Protein AF-A0A2S3I1R1-F1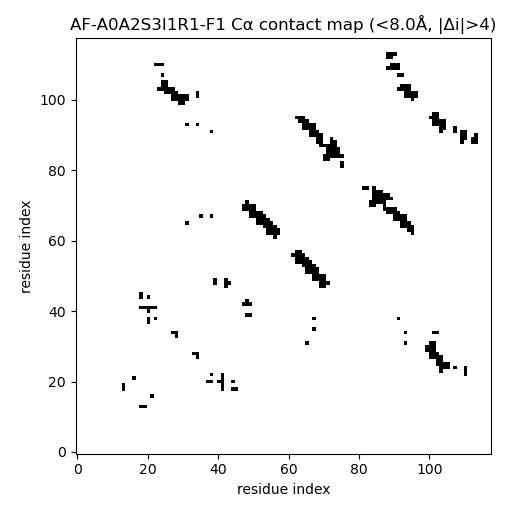 (afdb_monomer)

Foldseek 3Di:
DVVVVVVVVLVVVCVVDVFSLQADAWDKFLDPVVVVVSVQNVCVSVPFDKDWDDWDADPVRHTFKTKIFTPLADADPPDPDDDSNPNGLDMFMWGQDPVRIIGGHPPRPSSVVVVVVD

Radius of gyration: 16.47 Å; Cα contacts (8 Å, |Δi|>4): 182; chains: 1; bounding box: 40×34×49 Å

Mean predicted aligned error: 9.46 Å

Secondary structure (DSSP, 8-state):
-HHHHHHHHHHHHHHH-S-TT---TT-EESSHHHHHHHHHHHHHHHT--EEEEEEEE-TTS-EEEEEEEETT-S--SS-SS--S------EEEEEE-TTS-EE--TT-TTHHHHTT--

InterPro domains:
  IPR004330 FAR1, DNA binding domain [PF03101] (37-104)

Nearest PDB structures (foldseek):
  6z32-assembly1_A  TM=3.210E-01  e=1.771E+00  Homo sapiens
  6wwa-assembly1_B  TM=3.931E-01  e=2.593E+00  Homo sapiens
  6wwa-assembly2_C  TM=1.881E-01  e=1.210E+00  Homo sapiens
  4j9a-assembly9_I  TM=2.697E-01  e=5.921E+00  Pseudomonas aeruginosa PAO1

Sequence (118 aa):
MLAGLILLYYHLLTLATNYIFEPILGITFDSENEGYEFYNMYSWEVGFGIKKATRVTNKKGFHTMRDMSCLCSGSEERSKYKTKKTGCKAMIQLLRSNNDGWYIPRSCTQLLRLLLYY

Organism: NCBI:txid206008

Solvent-accessible surface area (backbone atoms only — not comparable to full-atom values): 6867 Å² total; per-residue (Å²): 114,66,69,58,54,52,50,51,49,52,52,54,50,49,72,75,37,100,48,90,50,63,88,54,72,64,49,70,32,80,34,74,62,54,53,48,51,48,52,48,55,28,26,59,77,75,70,51,58,71,38,84,61,57,74,43,61,49,98,86,68,46,74,43,35,39,30,40,27,31,59,27,35,48,75,67,93,86,52,99,60,91,62,81,39,78,51,43,71,46,38,51,49,37,37,52,46,96,82,69,23,25,27,27,49,81,80,43,70,41,53,67,44,56,72,63,75,110

pLDDT: mean 81.74, std 14.93, range [39.66, 96.62]

Structure (mmCIF, N/CA/C/O backbone):
data_AF-A0A2S3I1R1-F1
#
_entry.id   AF-A0A2S3I1R1-F1
#
loop_
_atom_site.group_PDB
_atom_site.id
_atom_site.type_symbol
_atom_site.label_atom_id
_atom_site.label_alt_id
_atom_site.label_comp_id
_atom_site.label_asym_id
_atom_site.label_enti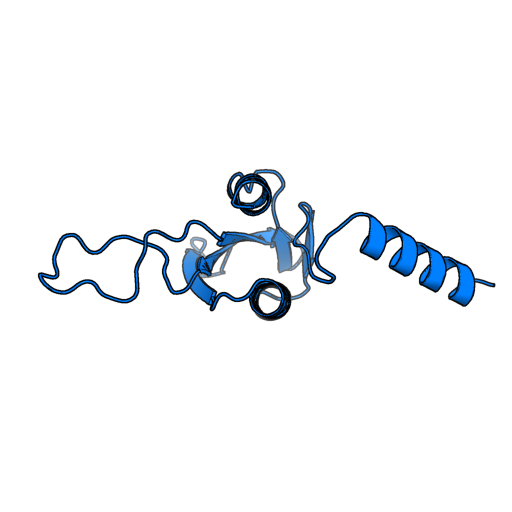ty_id
_atom_site.label_seq_id
_atom_site.pdbx_PDB_ins_code
_atom_site.Cartn_x
_atom_site.Cartn_y
_atom_site.Cartn_z
_atom_site.occupancy
_atom_site.B_iso_or_equiv
_atom_site.auth_seq_id
_atom_site.auth_comp_id
_atom_site.auth_asym_id
_atom_site.auth_atom_id
_atom_site.pdbx_PDB_model_num
ATOM 1 N N . MET A 1 1 ? -19.795 -18.338 -23.864 1.00 68.00 1 MET A N 1
ATOM 2 C CA . MET A 1 1 ? -19.220 -19.310 -22.901 1.00 68.00 1 MET A CA 1
ATOM 3 C C . MET A 1 1 ? -18.171 -18.687 -21.979 1.00 68.00 1 MET A C 1
ATOM 5 O O . MET A 1 1 ? -18.272 -18.898 -20.781 1.00 68.00 1 MET A O 1
ATOM 9 N N . LEU A 1 2 ? -17.232 -17.867 -22.475 1.00 63.72 2 LEU A N 1
ATOM 10 C CA . LEU A 1 2 ? -16.203 -17.223 -21.635 1.00 63.72 2 LEU A CA 1
ATOM 11 C C . LEU A 1 2 ? -16.763 -16.274 -20.560 1.00 63.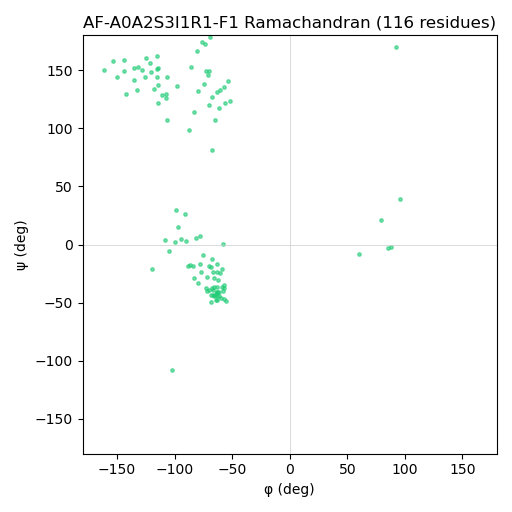72 2 LEU A C 1
ATOM 13 O O . LEU A 1 2 ? -16.321 -16.335 -19.423 1.00 63.72 2 LEU A O 1
ATOM 17 N N . ALA A 1 3 ? -17.787 -15.471 -20.873 1.00 74.56 3 ALA A N 1
ATOM 18 C CA . ALA A 1 3 ? -18.409 -14.572 -19.891 1.00 74.56 3 ALA A CA 1
ATOM 19 C C . ALA A 1 3 ? -18.982 -15.315 -18.667 1.00 74.56 3 ALA A 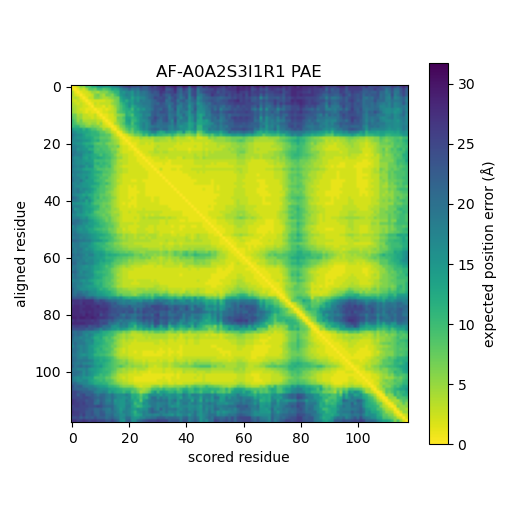C 1
ATOM 21 O O . ALA A 1 3 ? -18.858 -14.837 -17.549 1.00 74.56 3 ALA A O 1
ATOM 22 N N . GLY A 1 4 ? -19.547 -16.512 -18.862 1.00 76.25 4 GLY A N 1
ATOM 23 C CA . GLY A 1 4 ? -20.067 -17.331 -17.762 1.00 76.25 4 GLY A CA 1
ATOM 24 C C . GLY A 1 4 ? -18.964 -17.902 -16.870 1.00 76.25 4 GLY A C 1
ATOM 25 O O . GLY A 1 4 ? -19.105 -17.898 -15.655 1.00 76.25 4 GLY A O 1
ATOM 26 N N . LEU A 1 5 ? -17.840 -18.328 -17.455 1.00 75.06 5 LEU A N 1
ATOM 27 C CA . LEU A 1 5 ? -16.668 -18.794 -16.702 1.00 75.06 5 LEU A CA 1
ATOM 28 C C . LEU A 1 5 ? -16.010 -17.662 -15.911 1.00 75.06 5 LEU A C 1
ATOM 30 O O . LEU A 1 5 ? -15.615 -17.860 -14.769 1.00 75.06 5 LEU A O 1
ATOM 34 N N . ILE A 1 6 ? -15.942 -16.472 -16.506 1.00 74.62 6 ILE A N 1
ATOM 35 C CA . ILE A 1 6 ? -15.428 -15.265 -15.861 1.00 74.62 6 ILE A CA 1
ATOM 36 C C . ILE A 1 6 ? -16.324 -14.884 -14.674 1.00 74.62 6 ILE A C 1
ATOM 38 O O . ILE A 1 6 ? -15.824 -14.690 -13.571 1.00 74.62 6 ILE A O 1
ATOM 42 N N . LEU A 1 7 ? -17.648 -14.854 -14.864 1.00 74.62 7 LEU A N 1
ATOM 43 C CA . LEU A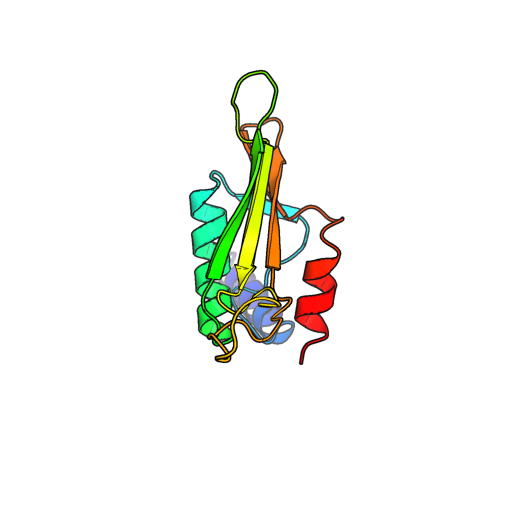 1 7 ? -18.601 -14.557 -13.790 1.00 74.62 7 LEU A CA 1
ATOM 44 C C . LEU A 1 7 ? -18.566 -15.602 -12.665 1.00 74.62 7 LEU A C 1
ATOM 46 O O . LEU A 1 7 ? -18.587 -15.228 -11.498 1.00 74.62 7 LEU A O 1
ATOM 50 N N . LEU A 1 8 ? -18.464 -16.894 -12.992 1.00 73.88 8 LEU A N 1
ATOM 51 C CA . LEU A 1 8 ? -18.339 -17.962 -11.994 1.00 73.88 8 LEU A CA 1
ATOM 52 C C . LEU A 1 8 ? -17.004 -17.903 -11.242 1.00 73.88 8 LEU A C 1
ATOM 54 O O . LEU A 1 8 ? -16.986 -18.144 -10.041 1.00 73.88 8 LEU A O 1
ATOM 58 N N . TYR A 1 9 ? -15.907 -17.547 -11.913 1.00 75.12 9 TYR A N 1
ATOM 59 C CA . TYR A 1 9 ? -14.610 -17.319 -11.274 1.00 75.12 9 TYR A CA 1
ATOM 60 C C . TYR A 1 9 ? -14.666 -16.145 -10.293 1.00 75.12 9 TYR A C 1
ATOM 62 O O . TYR A 1 9 ? -14.248 -16.305 -9.151 1.00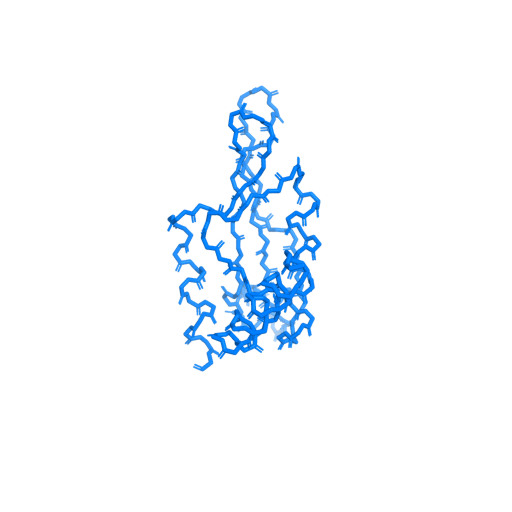 75.12 9 TYR A O 1
ATOM 70 N N . TYR A 1 10 ? -15.236 -15.002 -10.692 1.00 71.38 10 TYR A N 1
ATOM 71 C CA . TYR A 1 10 ? -15.414 -13.865 -9.785 1.00 71.38 10 TYR A CA 1
ATOM 72 C C . TYR A 1 10 ? -16.340 -14.208 -8.619 1.00 71.38 10 TYR A C 1
ATOM 74 O O . TYR A 1 10 ? -16.009 -13.883 -7.488 1.00 71.38 10 TYR A O 1
ATOM 82 N N . HIS A 1 11 ? -17.439 -14.926 -8.865 1.00 73.38 11 HIS A N 1
ATOM 83 C CA . HIS A 1 11 ? -18.352 -15.365 -7.811 1.00 73.38 11 HIS A CA 1
ATOM 84 C C . HIS A 1 11 ? -17.677 -16.327 -6.818 1.00 73.38 11 HIS A C 1
ATOM 86 O O . HIS A 1 11 ? -17.824 -16.183 -5.607 1.00 73.38 11 HIS A O 1
ATOM 92 N N . LEU A 1 12 ? -16.906 -17.303 -7.309 1.00 69.88 12 LEU A N 1
ATOM 93 C CA . LEU A 1 12 ? -16.132 -18.217 -6.463 1.00 69.88 12 LEU A CA 1
ATOM 94 C C . LEU A 1 12 ? -15.015 -17.490 -5.701 1.00 69.88 12 LEU A C 1
ATOM 96 O O . LEU A 1 12 ? -14.775 -17.810 -4.542 1.00 69.88 12 LEU A O 1
ATOM 100 N N . LEU A 1 13 ? -14.375 -16.494 -6.318 1.00 65.56 13 LEU A N 1
ATOM 101 C CA . LEU A 1 13 ? -13.359 -15.661 -5.677 1.00 65.56 13 LEU A CA 1
ATOM 102 C C . LEU A 1 13 ? -13.969 -14.804 -4.556 1.00 65.56 13 LEU A C 1
ATOM 104 O O . LEU A 1 13 ? -13.427 -14.791 -3.458 1.00 65.56 13 LEU A O 1
ATOM 108 N N . THR A 1 14 ? -15.138 -14.191 -4.780 1.00 60.53 14 THR A N 1
ATOM 109 C CA . THR A 1 14 ? -15.860 -13.417 -3.750 1.00 60.53 14 THR A CA 1
ATOM 110 C C . THR A 1 14 ? -16.418 -14.267 -2.611 1.00 60.53 14 THR A C 1
ATOM 112 O O . THR A 1 14 ? -16.737 -13.730 -1.562 1.00 60.53 14 THR A O 1
ATOM 115 N N . LEU A 1 15 ? -16.571 -15.582 -2.794 1.00 66.38 15 LEU A N 1
ATOM 116 C CA . LEU A 1 15 ? -16.960 -16.489 -1.707 1.00 66.38 15 LEU A CA 1
ATOM 117 C C . LEU A 1 15 ? -15.761 -16.946 -0.862 1.00 66.38 15 LEU A C 1
ATOM 119 O O . LEU A 1 15 ? -15.955 -17.444 0.245 1.00 66.38 15 LEU A O 1
ATOM 123 N N . ALA A 1 16 ? -14.537 -16.812 -1.379 1.00 67.62 16 ALA A N 1
ATOM 124 C CA . ALA A 1 16 ? -13.312 -17.184 -0.676 1.00 67.62 16 ALA A CA 1
ATOM 125 C C . ALA A 1 16 ? -12.747 -16.041 0.187 1.00 67.62 16 ALA A C 1
ATOM 127 O O . ALA A 1 16 ? -11.955 -16.303 1.093 1.00 67.62 16 ALA A O 1
ATOM 128 N N . THR A 1 17 ? -13.155 -14.797 -0.079 1.00 68.06 17 THR A N 1
ATOM 129 C CA . THR A 1 17 ? -12.675 -13.581 0.585 1.00 68.06 17 THR A CA 1
ATOM 130 C C . THR A 1 17 ? -13.857 -12.791 1.147 1.00 68.06 17 THR A C 1
ATOM 132 O O . THR A 1 17 ? -14.919 -12.731 0.538 1.00 68.06 17 THR A O 1
ATOM 135 N N . ASN A 1 18 ? -13.706 -12.150 2.310 1.00 77.19 18 ASN A N 1
ATOM 136 C CA . ASN A 1 18 ? -14.779 -11.302 2.864 1.00 77.19 18 ASN A CA 1
ATOM 137 C C . ASN A 1 18 ? -14.902 -9.943 2.141 1.00 77.19 18 ASN A C 1
ATOM 139 O O . ASN A 1 18 ? -15.843 -9.194 2.396 1.00 77.19 18 ASN A O 1
ATOM 143 N N . TYR A 1 19 ? -13.947 -9.624 1.260 1.00 82.06 19 TYR A N 1
ATOM 144 C CA . TYR A 1 19 ? -13.788 -8.329 0.595 1.00 82.06 19 TYR A CA 1
ATOM 145 C C . TYR A 1 19 ? -13.510 -8.522 -0.898 1.00 82.06 19 TYR A C 1
ATOM 147 O O . TYR A 1 19 ? -12.759 -9.425 -1.279 1.00 82.06 19 TYR A O 1
ATOM 155 N N . ILE A 1 20 ? -14.086 -7.664 -1.744 1.00 82.88 20 ILE A N 1
ATOM 156 C CA . ILE A 1 20 ? -13.930 -7.723 -3.207 1.00 82.88 20 ILE A CA 1
ATOM 157 C C . ILE A 1 20 ? -12.524 -7.263 -3.596 1.00 82.88 20 ILE A C 1
ATOM 159 O O . ILE A 1 20 ? -11.907 -7.832 -4.496 1.00 82.88 20 ILE A O 1
ATOM 163 N N . PHE A 1 21 ? -11.998 -6.255 -2.896 1.00 87.00 21 PHE A N 1
ATOM 164 C CA . PHE A 1 21 ? -10.679 -5.677 -3.169 1.00 87.00 21 PHE A CA 1
ATOM 165 C C . PHE A 1 21 ? -9.591 -6.213 -2.238 1.00 87.00 21 PHE A C 1
ATOM 167 O O . PHE A 1 21 ? -8.632 -5.505 -1.935 1.00 87.00 21 PHE A O 1
ATOM 174 N N . GLU A 1 22 ? -9.719 -7.449 -1.754 1.00 86.00 22 GLU A N 1
ATOM 175 C CA . GLU A 1 22 ? -8.716 -8.012 -0.854 1.00 86.00 22 GLU A CA 1
ATOM 176 C C . GLU A 1 22 ? -7.315 -7.982 -1.501 1.00 86.00 22 GLU A C 1
ATOM 178 O O . GLU A 1 22 ? -7.118 -8.527 -2.593 1.00 86.00 22 GLU A O 1
ATOM 183 N N . PRO A 1 23 ? -6.317 -7.327 -0.875 1.00 87.69 23 PRO A N 1
ATOM 184 C CA . PRO A 1 23 ? -4.969 -7.310 -1.409 1.00 87.69 23 PRO A CA 1
ATOM 185 C C . PRO A 1 23 ? -4.379 -8.716 -1.337 1.00 87.69 23 PRO A C 1
ATOM 187 O O . PRO A 1 23 ? -4.314 -9.323 -0.271 1.00 87.69 23 PRO A O 1
ATOM 190 N N . ILE A 1 24 ? -3.880 -9.207 -2.471 1.00 85.06 24 ILE A N 1
ATOM 191 C CA . ILE A 1 24 ? -3.195 -10.497 -2.577 1.00 85.06 24 ILE A CA 1
ATOM 192 C C . ILE A 1 24 ? -1.737 -10.252 -2.972 1.00 85.06 24 ILE A C 1
ATOM 194 O O . ILE A 1 24 ? -1.404 -9.341 -3.737 1.00 85.06 24 ILE A O 1
ATOM 198 N N . LEU A 1 25 ? -0.836 -11.077 -2.438 1.00 86.88 25 LEU A N 1
ATOM 199 C CA . LEU A 1 25 ? 0.581 -11.037 -2.785 1.00 86.88 25 LEU A CA 1
ATOM 200 C C . LEU A 1 25 ? 0.774 -11.305 -4.284 1.00 86.88 25 LEU A C 1
ATOM 202 O O . LEU A 1 25 ? 0.256 -12.277 -4.827 1.00 86.88 25 LEU A O 1
ATOM 206 N N . GLY A 1 26 ? 1.593 -10.485 -4.936 1.00 88.56 26 GLY A N 1
ATOM 207 C CA . GLY A 1 26 ? 1.920 -10.623 -6.352 1.00 88.56 26 GLY A CA 1
ATOM 208 C C . GLY A 1 26 ? 0.963 -9.921 -7.313 1.00 88.56 26 GLY A C 1
ATOM 209 O O . GLY A 1 26 ? 1.256 -9.928 -8.505 1.00 88.56 26 GLY A O 1
ATOM 210 N N . ILE A 1 27 ? -0.114 -9.282 -6.833 1.00 90.38 27 ILE A N 1
ATOM 211 C CA . ILE A 1 27 ? -0.901 -8.366 -7.674 1.00 90.38 27 ILE A CA 1
ATOM 212 C C . ILE A 1 27 ? 0.020 -7.267 -8.203 1.00 90.38 27 ILE A C 1
ATOM 214 O O . ILE A 1 27 ? 0.838 -6.718 -7.455 1.00 90.38 27 ILE A O 1
ATOM 218 N N . THR A 1 28 ? -0.128 -6.967 -9.490 1.00 94.94 28 THR A N 1
ATOM 219 C CA . THR A 1 28 ? 0.630 -5.951 -10.215 1.00 94.94 28 THR A CA 1
ATOM 220 C C . THR A 1 28 ? -0.275 -4.811 -10.668 1.00 94.94 28 THR A C 1
ATOM 222 O O . THR A 1 28 ? -1.449 -5.029 -10.948 1.00 94.94 28 THR A O 1
ATOM 225 N N . PHE A 1 29 ? 0.300 -3.624 -10.791 1.00 95.88 29 PHE A N 1
ATOM 226 C CA . PHE A 1 29 ? -0.331 -2.382 -11.211 1.00 95.88 29 PHE A CA 1
ATOM 227 C C . PHE A 1 29 ? 0.576 -1.683 -12.224 1.00 95.88 29 PHE A C 1
ATOM 229 O O . PHE A 1 29 ? 1.805 -1.789 -12.140 1.00 95.88 29 PHE A O 1
ATOM 236 N N . ASP A 1 30 ? -0.002 -0.900 -13.122 1.00 95.88 30 ASP A N 1
ATOM 237 C CA . ASP A 1 30 ? 0.747 -0.117 -14.102 1.00 95.88 30 ASP A CA 1
ATOM 238 C C . ASP A 1 30 ? 1.362 1.137 -13.462 1.00 95.88 30 ASP A C 1
ATOM 240 O O . ASP A 1 30 ? 2.375 1.660 -13.930 1.00 95.88 30 ASP A O 1
ATOM 244 N N . SER A 1 31 ? 0.800 1.614 -12.344 1.00 95.69 31 SER A N 1
ATOM 245 C CA . SER A 1 31 ? 1.291 2.806 -11.642 1.00 95.69 31 SER A CA 1
ATOM 246 C C . SER A 1 31 ? 1.192 2.726 -10.113 1.00 95.69 31 SER A C 1
ATOM 248 O O . SER A 1 31 ? 0.369 2.004 -9.554 1.00 95.69 31 SER A O 1
ATOM 250 N N . GLU A 1 32 ? 1.992 3.548 -9.413 1.00 95.12 32 GLU A N 1
ATOM 251 C CA . GLU A 1 32 ? 1.870 3.739 -7.952 1.00 95.12 32 GLU A CA 1
ATOM 252 C C . GLU A 1 32 ? 0.453 4.208 -7.580 1.00 95.12 32 GLU A C 1
ATOM 254 O O . GLU A 1 32 ? -0.062 3.850 -6.522 1.00 95.12 32 GLU A O 1
ATOM 259 N N . ASN A 1 33 ? -0.173 5.028 -8.436 1.00 96.12 33 ASN A N 1
ATOM 260 C CA . ASN A 1 33 ? -1.497 5.582 -8.171 1.00 96.12 33 ASN A CA 1
ATOM 261 C C . ASN A 1 33 ? -2.593 4.524 -8.278 1.00 96.12 33 ASN A C 1
ATOM 263 O O . ASN A 1 33 ? -3.484 4.492 -7.445 1.00 96.12 33 ASN A O 1
ATOM 267 N N . GLU A 1 34 ? -2.506 3.633 -9.258 1.00 96.62 34 GLU A N 1
ATOM 268 C CA . GLU A 1 34 ? -3.450 2.524 -9.384 1.00 96.62 34 GLU A CA 1
ATOM 269 C C . GLU A 1 34 ? -3.387 1.597 -8.162 1.00 96.62 34 GLU A C 1
ATOM 271 O O . GLU A 1 34 ? -4.419 1.289 -7.571 1.00 96.62 34 GLU A O 1
ATOM 276 N N . GLY A 1 35 ? -2.181 1.252 -7.696 1.00 95.25 35 GLY A N 1
ATOM 277 C CA . GLY A 1 35 ? -2.022 0.491 -6.452 1.00 95.25 35 GLY A CA 1
ATOM 278 C C . GLY A 1 35 ? -2.547 1.232 -5.212 1.00 95.25 35 GLY A C 1
ATOM 279 O O . GLY A 1 35 ? -3.023 0.600 -4.267 1.00 95.25 35 GLY A O 1
ATOM 280 N N . TYR A 1 36 ? -2.496 2.570 -5.206 1.00 95.50 36 TYR A N 1
ATOM 281 C CA . TYR A 1 36 ? -3.112 3.391 -4.160 1.00 95.50 36 TYR A CA 1
ATOM 282 C C . TYR A 1 36 ? -4.643 3.318 -4.202 1.00 95.50 36 TYR A C 1
ATOM 284 O O . TYR A 1 36 ? -5.253 3.068 -3.165 1.00 95.50 36 TYR A O 1
ATOM 292 N N . GLU A 1 37 ? -5.256 3.508 -5.373 1.00 96.44 37 GLU A N 1
ATOM 293 C CA . GLU A 1 37 ? -6.715 3.455 -5.530 1.00 96.44 37 GLU A CA 1
ATOM 294 C C . GLU A 1 37 ? -7.264 2.065 -5.205 1.00 96.44 37 GLU A C 1
ATOM 296 O O . GLU A 1 37 ? -8.251 1.952 -4.484 1.00 96.44 37 GLU A O 1
ATOM 301 N N . PHE A 1 38 ? -6.578 1.001 -5.631 1.00 94.81 38 PHE A N 1
ATOM 302 C CA . PHE A 1 38 ? -6.928 -0.369 -5.261 1.00 94.81 38 PHE A CA 1
ATOM 303 C C . PHE A 1 38 ? -6.988 -0.552 -3.735 1.00 94.81 38 PHE A C 1
ATOM 305 O O . PHE A 1 38 ? -7.977 -1.047 -3.196 1.00 94.81 38 PHE A O 1
ATOM 312 N N . TYR A 1 39 ? -5.959 -0.096 -3.013 1.00 93.94 39 TYR A N 1
ATOM 313 C CA . TYR A 1 39 ? -5.937 -0.215 -1.554 1.00 93.94 39 TYR A CA 1
ATOM 314 C C . TYR A 1 39 ? -6.924 0.727 -0.856 1.00 93.94 39 TYR A C 1
ATOM 316 O O . TYR A 1 39 ? -7.404 0.409 0.230 1.00 93.94 39 TYR A O 1
ATOM 324 N N . ASN A 1 40 ? -7.245 1.867 -1.469 1.00 94.81 40 ASN A N 1
ATOM 325 C CA . ASN A 1 40 ? -8.293 2.766 -0.997 1.00 94.81 40 ASN A CA 1
ATOM 326 C C . ASN A 1 40 ? -9.670 2.092 -1.096 1.00 94.81 40 ASN A C 1
ATOM 328 O O . ASN A 1 40 ? -10.428 2.118 -0.135 1.00 94.81 40 ASN A O 1
ATOM 332 N N . MET A 1 41 ? -9.972 1.417 -2.209 1.00 94.75 41 MET A N 1
ATOM 333 C CA . MET A 1 41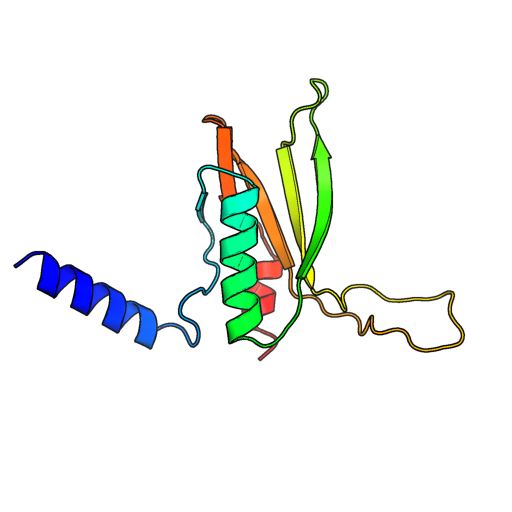 ? -11.220 0.657 -2.360 1.00 94.75 41 MET A CA 1
ATOM 334 C C . MET A 1 41 ? -11.342 -0.435 -1.291 1.00 94.75 41 MET A C 1
ATOM 336 O O . MET A 1 41 ? -12.358 -0.509 -0.603 1.00 94.75 41 MET A O 1
ATOM 340 N N . TYR A 1 42 ? -10.272 -1.203 -1.060 1.00 91.50 42 TYR A N 1
ATOM 341 C CA . TYR A 1 42 ? -10.212 -2.163 0.047 1.00 91.50 42 TYR A CA 1
ATOM 342 C C . TYR A 1 42 ? -10.447 -1.503 1.409 1.00 91.50 42 TYR A C 1
ATOM 344 O O . TYR A 1 42 ? -11.226 -1.992 2.226 1.00 91.50 42 TYR A O 1
ATOM 352 N N . SER A 1 43 ? -9.788 -0.374 1.676 1.00 91.00 43 SER A N 1
ATOM 353 C CA . SER A 1 43 ? -9.901 0.285 2.973 1.00 91.00 43 SER A CA 1
ATOM 354 C C . SER A 1 43 ? -11.307 0.820 3.238 1.00 91.00 43 SER A C 1
ATOM 356 O O . SER A 1 43 ? -11.723 0.869 4.394 1.00 91.00 43 SER A O 1
ATOM 358 N N . TRP A 1 44 ? -12.053 1.180 2.191 1.00 91.88 44 TRP A N 1
ATOM 359 C CA . TRP A 1 44 ? -13.468 1.538 2.283 1.00 91.88 44 TRP A CA 1
ATOM 360 C C . TRP A 1 44 ? -14.355 0.345 2.638 1.00 91.88 44 TRP A C 1
ATOM 362 O O . TRP A 1 44 ? -15.207 0.490 3.511 1.00 91.88 44 TRP A O 1
ATOM 372 N N . GLU A 1 45 ? -14.135 -0.823 2.025 1.00 90.00 45 GLU A N 1
ATOM 373 C CA . GLU A 1 45 ? -14.887 -2.045 2.360 1.00 90.00 45 GLU A CA 1
ATOM 374 C C . GLU A 1 45 ? -14.640 -2.493 3.804 1.00 90.00 45 GLU A C 1
ATOM 376 O O . GLU A 1 45 ? -15.558 -2.940 4.490 1.00 90.00 45 GLU A O 1
ATOM 381 N N . VAL A 1 46 ? -13.408 -2.326 4.285 1.00 87.56 46 VAL A N 1
ATOM 382 C CA . VAL A 1 46 ? -13.029 -2.669 5.660 1.00 87.56 46 VAL A CA 1
ATOM 383 C C . VAL A 1 46 ? -13.437 -1.599 6.681 1.00 87.56 46 VAL A C 1
ATOM 385 O O . VAL A 1 46 ? -13.722 -1.918 7.834 1.00 87.56 46 VAL A O 1
ATOM 388 N N . GLY A 1 47 ? -13.434 -0.321 6.299 1.00 89.19 47 GLY A N 1
ATOM 389 C CA . GLY A 1 47 ? -13.770 0.795 7.187 1.00 89.19 47 GLY A CA 1
ATOM 390 C C . GLY A 1 47 ? -12.573 1.494 7.847 1.00 89.19 47 GLY A C 1
ATOM 391 O O . GLY A 1 47 ? -12.651 1.901 9.007 1.00 89.19 47 GLY A O 1
ATOM 392 N N . PHE A 1 48 ? -11.462 1.686 7.128 1.00 89.50 48 PHE A N 1
ATOM 393 C CA . PHE A 1 48 ? -10.356 2.546 7.569 1.00 89.50 48 PHE A CA 1
ATOM 394 C C . PHE A 1 48 ? -9.899 3.519 6.477 1.00 89.50 48 PHE A C 1
ATOM 396 O O . PHE A 1 48 ? -10.015 3.268 5.283 1.00 89.50 48 PHE A O 1
ATOM 403 N N . GLY A 1 49 ? -9.345 4.659 6.892 1.00 90.94 49 GLY A N 1
ATOM 404 C CA . GLY A 1 49 ? -8.680 5.587 5.974 1.00 90.94 49 GLY A CA 1
ATOM 405 C C . GLY A 1 49 ? -7.222 5.197 5.749 1.00 90.94 49 GLY A C 1
ATOM 406 O O . GLY A 1 49 ? -6.587 4.647 6.651 1.00 90.94 49 GLY A O 1
ATOM 407 N N . ILE A 1 50 ? -6.658 5.547 4.594 1.00 94.00 50 ILE A N 1
ATOM 408 C CA . ILE A 1 50 ? -5.249 5.293 4.260 1.00 94.00 50 ILE A CA 1
ATOM 409 C C . ILE A 1 50 ? -4.447 6.587 4.088 1.00 94.00 50 ILE A C 1
ATOM 411 O O . ILE A 1 50 ? -4.992 7.673 3.911 1.00 94.00 50 ILE A O 1
ATOM 415 N N . LYS A 1 51 ? -3.121 6.470 4.158 1.00 93.56 51 LYS A N 1
ATOM 416 C CA . LYS A 1 51 ? -2.151 7.529 3.866 1.00 93.56 51 LYS A CA 1
ATOM 417 C C . LYS A 1 51 ? -0.917 6.941 3.190 1.00 93.56 51 LYS A C 1
ATOM 419 O O . LYS A 1 51 ? -0.498 5.822 3.503 1.00 93.56 51 LYS A O 1
ATOM 424 N N . LYS A 1 52 ? -0.277 7.738 2.333 1.00 94.31 52 LYS A N 1
ATOM 425 C CA . LYS A 1 52 ? 1.059 7.428 1.810 1.00 94.31 52 LYS A CA 1
ATOM 426 C C . LYS A 1 52 ? 2.070 7.577 2.951 1.00 94.31 52 LYS A C 1
ATOM 428 O O . LYS A 1 52 ? 2.163 8.648 3.547 1.00 94.31 52 LYS A O 1
ATOM 433 N N . ALA A 1 53 ? 2.779 6.502 3.279 1.00 91.06 53 ALA A N 1
ATOM 434 C CA . ALA A 1 53 ? 3.725 6.453 4.389 1.00 91.06 53 ALA A CA 1
ATOM 435 C C . ALA A 1 53 ? 5.164 6.564 3.868 1.00 91.06 53 ALA A C 1
ATOM 437 O O . ALA A 1 53 ? 5.585 7.628 3.413 1.00 91.06 53 ALA A O 1
ATOM 438 N N . THR A 1 54 ? 5.922 5.473 3.909 1.00 93.25 54 THR A N 1
ATOM 439 C CA . THR A 1 54 ? 7.316 5.427 3.469 1.00 93.25 54 THR A CA 1
ATOM 440 C C . THR A 1 54 ? 7.424 5.529 1.951 1.00 93.25 54 THR A C 1
ATOM 442 O O . THR A 1 54 ? 6.596 4.997 1.211 1.00 93.25 54 THR A O 1
ATOM 445 N N . ARG A 1 55 ? 8.484 6.181 1.473 1.00 94.81 55 ARG A N 1
ATOM 446 C CA . ARG A 1 55 ? 8.915 6.170 0.071 1.00 94.81 55 ARG A CA 1
ATOM 447 C C . ARG A 1 55 ? 10.411 5.898 0.035 1.00 94.81 55 ARG A C 1
ATOM 449 O O . ARG A 1 55 ? 11.156 6.567 0.744 1.00 94.81 55 ARG A O 1
ATOM 456 N N . VAL A 1 56 ? 10.841 4.982 -0.826 1.00 95.38 56 VAL A N 1
ATOM 457 C CA . VAL A 1 56 ? 12.262 4.777 -1.139 1.00 95.38 56 VAL A CA 1
ATOM 458 C C . VAL A 1 56 ? 12.498 5.139 -2.594 1.00 95.38 56 VAL A C 1
ATOM 460 O O . VAL A 1 56 ? 11.700 4.805 -3.474 1.00 95.38 56 VAL A O 1
ATOM 463 N N . THR A 1 57 ? 13.601 5.838 -2.837 1.00 95.75 57 THR A N 1
ATOM 464 C CA . THR A 1 57 ? 14.079 6.181 -4.173 1.00 95.75 57 THR A CA 1
ATOM 465 C C . THR A 1 57 ? 15.468 5.608 -4.398 1.00 95.75 57 THR A C 1
ATOM 467 O O . THR A 1 57 ? 16.274 5.519 -3.473 1.00 95.75 57 THR A O 1
ATOM 470 N N . ASN A 1 58 ? 15.777 5.246 -5.639 1.00 92.50 58 ASN A N 1
ATOM 471 C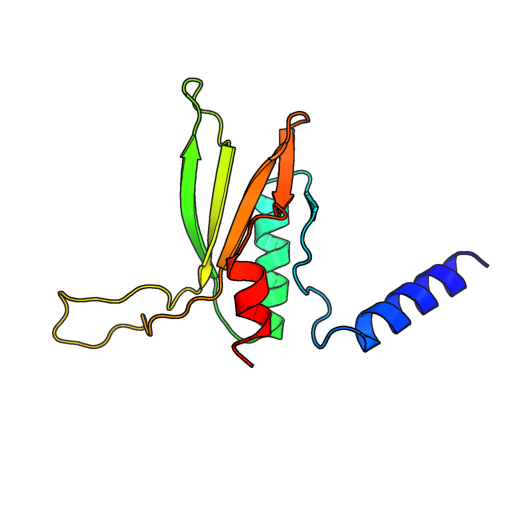 CA . ASN A 1 58 ? 17.135 4.875 -6.017 1.00 92.50 58 ASN A CA 1
ATOM 472 C C . ASN A 1 58 ? 18.036 6.117 -6.171 1.00 92.50 58 ASN A C 1
ATOM 474 O O . ASN A 1 58 ? 17.572 7.257 -6.152 1.00 92.50 58 ASN A O 1
ATOM 478 N N . LYS A 1 59 ? 19.338 5.891 -6.395 1.00 93.62 59 LYS A N 1
ATOM 479 C CA . LYS A 1 59 ? 20.333 6.958 -6.630 1.00 93.62 59 LYS A CA 1
ATOM 480 C C . LYS A 1 59 ? 20.017 7.851 -7.839 1.00 93.62 59 LYS A C 1
ATOM 482 O O . LYS A 1 59 ? 20.522 8.960 -7.919 1.00 93.62 59 LYS A O 1
ATOM 487 N N . LYS A 1 60 ? 19.200 7.361 -8.776 1.00 91.12 60 LYS A N 1
ATOM 488 C CA . LYS A 1 60 ? 18.754 8.085 -9.974 1.00 91.12 60 LYS A CA 1
ATOM 489 C C . LYS A 1 60 ? 17.455 8.880 -9.737 1.00 91.12 60 LYS A C 1
ATOM 491 O O . LYS A 1 60 ? 16.932 9.464 -10.675 1.00 91.12 60 LYS A O 1
ATOM 496 N N . GLY A 1 61 ? 16.914 8.884 -8.514 1.00 88.75 61 GLY A N 1
ATOM 497 C CA . GLY A 1 61 ? 15.699 9.618 -8.139 1.00 88.75 61 GLY A CA 1
ATOM 498 C C . GLY A 1 61 ? 14.381 8.888 -8.419 1.00 88.75 61 GLY A C 1
ATOM 499 O O . GLY A 1 61 ? 13.317 9.377 -8.036 1.00 88.75 61 GLY A O 1
ATOM 500 N N . PHE A 1 62 ? 14.418 7.698 -9.024 1.00 88.38 62 PHE A N 1
ATOM 501 C CA . PHE A 1 62 ? 13.208 6.923 -9.281 1.00 88.38 62 PHE A CA 1
ATOM 502 C C . PHE A 1 62 ? 12.684 6.285 -8.005 1.00 88.38 62 PHE A C 1
ATOM 504 O O . PHE A 1 62 ? 13.449 5.724 -7.220 1.00 88.38 62 PHE A O 1
ATOM 511 N N . HIS A 1 63 ? 11.367 6.325 -7.830 1.00 92.56 63 HIS A N 1
ATOM 512 C CA . HIS A 1 63 ? 10.686 5.591 -6.774 1.00 92.56 63 HIS A CA 1
ATOM 513 C C . HIS A 1 63 ? 10.885 4.090 -6.981 1.00 92.56 63 HIS A C 1
ATOM 515 O O . HIS A 1 63 ? 10.683 3.596 -8.084 1.00 92.56 63 HIS A O 1
ATOM 521 N N . THR A 1 64 ? 11.279 3.368 -5.939 1.00 94.69 64 THR A N 1
ATOM 522 C CA . THR A 1 64 ? 11.445 1.905 -5.991 1.00 94.69 64 THR A CA 1
ATOM 523 C C . THR A 1 64 ? 10.539 1.177 -5.013 1.00 94.69 64 THR A C 1
ATOM 525 O O . THR A 1 64 ? 10.271 -0.004 -5.201 1.00 94.69 64 THR A O 1
ATOM 528 N N . MET A 1 65 ? 10.064 1.867 -3.976 1.00 95.19 65 MET A N 1
ATOM 529 C CA . MET A 1 65 ? 9.167 1.311 -2.971 1.00 95.19 65 MET A CA 1
ATOM 530 C C . MET A 1 65 ? 8.264 2.402 -2.412 1.00 95.19 65 MET A C 1
ATOM 532 O O . MET A 1 65 ? 8.700 3.543 -2.200 1.00 95.19 65 MET A O 1
ATOM 536 N N . ARG A 1 66 ? 7.022 2.027 -2.118 1.00 95.88 66 ARG A N 1
ATOM 537 C CA . ARG A 1 66 ? 6.048 2.878 -1.452 1.00 95.88 66 ARG A CA 1
ATOM 538 C C . ARG A 1 66 ? 5.207 2.066 -0.475 1.00 95.88 66 ARG A C 1
ATOM 540 O O . ARG A 1 66 ? 4.613 1.069 -0.864 1.00 95.88 66 ARG A O 1
ATOM 547 N N . ASP A 1 67 ? 5.096 2.552 0.755 1.00 94.31 67 ASP A N 1
ATOM 548 C CA . ASP A 1 67 ? 4.171 1.994 1.740 1.00 94.31 67 ASP A CA 1
ATOM 549 C C . ASP A 1 67 ? 2.881 2.818 1.778 1.00 94.31 67 ASP A C 1
ATOM 551 O O . ASP A 1 67 ? 2.918 4.055 1.835 1.00 94.31 67 ASP A O 1
ATOM 555 N N . MET A 1 68 ? 1.745 2.127 1.828 1.00 94.12 68 MET A N 1
ATOM 556 C CA . MET A 1 68 ? 0.433 2.709 2.105 1.00 94.12 68 MET A CA 1
ATOM 557 C C . MET A 1 68 ? -0.048 2.155 3.436 1.00 94.12 68 MET A C 1
ATOM 559 O O . MET A 1 68 ? -0.145 0.944 3.606 1.00 94.12 68 MET A O 1
ATOM 563 N N . SER A 1 69 ? -0.327 3.026 4.401 1.00 92.00 69 SER A N 1
ATOM 564 C CA . SER A 1 69 ? -0.697 2.610 5.757 1.00 92.00 69 SER A CA 1
ATOM 565 C C . SER A 1 69 ? -2.020 3.219 6.180 1.00 92.00 69 SER A C 1
ATOM 567 O O . SER A 1 69 ? -2.447 4.236 5.643 1.00 92.00 69 SER A O 1
ATOM 569 N N . CYS A 1 70 ? -2.641 2.623 7.183 1.00 91.62 70 CYS A N 1
ATOM 570 C CA . CYS A 1 70 ? -3.796 3.166 7.873 1.00 91.62 70 CYS A CA 1
ATOM 571 C C . CYS A 1 70 ? -3.535 4.592 8.379 1.00 91.62 70 CYS A C 1
ATOM 573 O O . CYS A 1 70 ? -2.460 4.906 8.896 1.00 91.62 70 CYS A O 1
ATOM 575 N N . LEU A 1 71 ? -4.530 5.468 8.287 1.00 90.69 71 LEU A N 1
ATOM 576 C CA . LEU A 1 71 ? -4.438 6.853 8.743 1.00 90.69 71 LEU A CA 1
ATOM 577 C C . LEU A 1 71 ? -4.090 6.914 10.239 1.00 90.69 71 LEU A C 1
ATOM 579 O O . LEU A 1 71 ? -3.213 7.683 10.646 1.00 90.69 71 LEU A O 1
ATOM 583 N N . CYS A 1 72 ? -4.693 6.010 11.012 1.00 87.12 72 CYS A N 1
ATOM 584 C CA . CYS A 1 72 ? -4.505 5.825 12.449 1.00 87.12 72 CYS A CA 1
ATOM 585 C C . CYS A 1 72 ? -3.206 5.077 12.819 1.00 87.12 72 CYS A C 1
ATOM 587 O O . CYS A 1 72 ? -3.023 4.709 13.980 1.00 87.12 72 CYS A O 1
ATOM 589 N N . SER A 1 73 ? -2.315 4.803 11.858 1.00 86.88 73 SER A N 1
ATOM 590 C CA . SER A 1 73 ? -1.044 4.123 12.125 1.00 86.88 73 SER A CA 1
ATOM 591 C C . SER A 1 73 ? -0.059 4.998 12.904 1.00 86.88 73 SER A C 1
ATOM 593 O O . SER A 1 73 ? -0.030 6.227 12.747 1.00 86.88 73 SER A O 1
ATOM 595 N N . GLY A 1 74 ? 0.780 4.330 13.701 1.00 82.12 74 GLY A N 1
ATOM 596 C CA . GLY A 1 74 ? 1.771 4.936 14.590 1.00 82.12 74 GLY A CA 1
ATOM 597 C C . GLY A 1 74 ? 1.253 5.168 16.010 1.00 82.12 74 GLY A C 1
ATOM 598 O O . GLY A 1 74 ? 0.063 5.029 16.288 1.00 82.12 74 GLY A O 1
ATOM 599 N N . SER A 1 75 ? 2.169 5.521 16.902 1.00 71.19 75 SER A N 1
ATOM 600 C CA . SER A 1 75 ? 1.895 6.037 18.242 1.00 71.19 75 SER A CA 1
ATOM 601 C C . SER A 1 75 ? 2.402 7.475 18.321 1.00 71.19 75 SER A C 1
ATOM 603 O O . SER A 1 75 ? 3.338 7.859 17.615 1.00 71.19 75 SER A O 1
ATOM 605 N N . GLU A 1 76 ? 1.780 8.297 19.159 1.00 64.38 76 GLU A N 1
ATOM 606 C CA . GLU A 1 76 ? 2.360 9.584 19.534 1.00 64.38 76 GLU A CA 1
ATOM 607 C C . GLU A 1 76 ? 2.860 9.494 20.965 1.00 64.38 76 GLU A C 1
ATOM 609 O O . GLU A 1 76 ? 2.078 9.473 21.905 1.00 64.38 76 GLU A O 1
ATOM 614 N N . GLU A 1 77 ? 4.179 9.437 21.128 1.00 61.00 77 GLU A N 1
ATOM 615 C CA . GLU A 1 77 ? 4.808 9.481 22.455 1.00 61.00 77 GLU A CA 1
ATOM 616 C C . GLU A 1 77 ? 4.854 10.909 23.024 1.00 61.00 77 GLU A C 1
ATOM 618 O O . GLU A 1 77 ? 5.059 11.102 24.217 1.00 61.00 77 GLU A O 1
ATOM 623 N N . ARG A 1 78 ? 4.670 11.931 22.173 1.00 60.25 78 ARG A N 1
ATOM 624 C CA . ARG A 1 78 ? 4.921 13.345 22.507 1.00 60.25 78 ARG A CA 1
ATOM 625 C C . ARG A 1 78 ? 3.674 14.195 22.757 1.00 60.25 78 ARG A C 1
ATOM 627 O O . ARG A 1 78 ? 3.825 15.359 23.121 1.00 60.25 78 ARG A O 1
ATOM 634 N N . SER A 1 79 ? 2.463 13.675 22.561 1.00 62.28 79 SER A N 1
ATOM 635 C CA . SER A 1 79 ? 1.231 14.446 22.759 1.00 62.28 79 SER A CA 1
ATOM 636 C C . SER A 1 79 ? 0.496 13.999 24.024 1.00 62.28 79 SER A C 1
ATOM 638 O O . SER A 1 79 ? 0.180 12.831 24.224 1.00 62.28 79 SER A O 1
ATOM 640 N N . LYS A 1 80 ? 0.196 14.965 24.903 1.00 60.34 80 LYS A N 1
ATOM 641 C CA . LYS A 1 80 ? -0.610 14.758 26.123 1.00 60.34 80 LYS A CA 1
ATOM 642 C C . LYS A 1 80 ? -2.081 14.429 25.802 1.00 60.34 80 LYS A C 1
ATOM 644 O O . LYS A 1 80 ? -2.828 13.997 26.674 1.00 60.34 80 LYS A O 1
ATOM 649 N N . TYR A 1 81 ? -2.481 14.632 24.546 1.00 63.88 81 TYR A N 1
ATOM 650 C CA . TYR A 1 81 ? -3.809 14.383 23.999 1.00 63.88 81 TYR A CA 1
ATOM 651 C C . TYR A 1 81 ? -3.730 13.211 23.024 1.00 63.88 81 TYR A C 1
ATOM 653 O O . TYR A 1 81 ? -2.912 13.238 22.107 1.00 63.88 81 TYR A O 1
ATOM 661 N N . LYS A 1 82 ? -4.590 12.200 23.185 1.00 57.94 82 LYS A N 1
ATOM 662 C CA . LYS A 1 82 ? -4.661 11.088 22.230 1.00 57.94 82 LYS A CA 1
ATOM 663 C C . LYS A 1 82 ? -5.136 11.616 20.879 1.00 57.94 82 LYS A C 1
ATOM 665 O O . LYS A 1 82 ? -6.303 11.967 20.716 1.00 57.94 82 LYS A O 1
ATOM 670 N N . THR A 1 83 ? -4.239 11.689 19.908 1.00 61.75 83 THR A N 1
ATOM 671 C CA . THR A 1 83 ? -4.627 11.900 18.514 1.00 61.75 83 THR A CA 1
ATOM 672 C C . THR A 1 83 ? -5.246 10.629 17.940 1.00 61.75 83 THR A C 1
ATOM 674 O O . THR A 1 83 ? -5.218 9.560 18.548 1.00 61.75 83 THR A O 1
ATOM 677 N N . LYS A 1 84 ? -5.790 10.733 16.723 1.00 66.00 84 LYS A N 1
ATOM 678 C CA . LYS A 1 84 ? -6.408 9.635 15.958 1.00 66.00 84 LYS A CA 1
ATOM 679 C C . LYS A 1 84 ? -5.471 8.433 15.695 1.00 66.00 84 LYS A C 1
ATOM 681 O O . LYS A 1 84 ? -5.881 7.493 15.027 1.00 66.00 84 LYS A O 1
ATOM 686 N N . LYS A 1 85 ? -4.214 8.450 16.158 1.00 70.31 85 LYS A N 1
ATOM 687 C CA . LYS A 1 85 ? -3.232 7.380 15.950 1.00 70.31 85 LYS A CA 1
ATOM 688 C C . LYS A 1 85 ? -3.346 6.322 17.047 1.00 70.31 85 LYS A C 1
ATOM 690 O O . LYS A 1 85 ? -2.830 6.479 18.148 1.00 70.31 85 LYS A O 1
ATOM 695 N N . THR A 1 86 ? -4.051 5.244 16.728 1.00 79.56 86 THR A N 1
ATOM 696 C CA . THR A 1 86 ? -4.373 4.131 17.633 1.00 79.56 86 THR A CA 1
ATOM 697 C C . THR A 1 86 ? -3.382 2.969 17.542 1.00 79.56 86 THR A C 1
ATOM 699 O O . THR A 1 86 ? -3.596 1.934 18.165 1.00 79.56 86 THR A O 1
ATOM 702 N N . GLY A 1 87 ? -2.305 3.100 16.760 1.00 81.50 87 GLY A N 1
ATOM 703 C CA . GLY A 1 87 ? -1.383 1.994 16.494 1.00 81.50 87 GLY A CA 1
ATOM 704 C C . GLY A 1 87 ? -1.894 1.009 15.438 1.00 81.50 87 GLY A C 1
ATOM 705 O O . GLY A 1 87 ? -1.429 -0.128 15.391 1.00 81.50 87 GLY A O 1
ATOM 706 N N . CYS A 1 88 ? -2.828 1.437 14.582 1.00 84.62 88 CYS A N 1
ATOM 707 C CA . CYS A 1 88 ? -3.345 0.651 13.461 1.00 84.62 88 CYS A CA 1
ATOM 708 C C . CYS A 1 88 ? -2.192 0.112 12.593 1.00 84.62 88 CYS A C 1
ATOM 710 O O . CYS A 1 88 ? -1.370 0.887 12.099 1.00 84.62 88 CYS A O 1
ATOM 712 N N . LYS A 1 89 ? -2.125 -1.213 12.411 1.00 85.94 89 LYS A N 1
ATOM 713 C CA . LYS A 1 89 ? -1.026 -1.886 11.688 1.00 85.94 89 LYS A CA 1
ATOM 714 C C . LYS A 1 89 ? -1.364 -2.243 10.242 1.00 85.94 89 LYS A C 1
ATOM 716 O O . LYS A 1 89 ? -0.536 -2.842 9.564 1.00 85.94 89 LYS A O 1
ATOM 721 N N . ALA A 1 90 ? -2.563 -1.888 9.784 1.00 88.06 90 ALA A N 1
ATOM 722 C CA . ALA A 1 90 ? -2.994 -2.102 8.414 1.00 88.06 90 ALA A CA 1
ATOM 723 C C . ALA A 1 90 ? -2.093 -1.329 7.442 1.00 88.06 90 ALA A C 1
ATOM 725 O O . ALA A 1 90 ? -2.009 -0.097 7.506 1.00 88.06 90 ALA A O 1
ATOM 726 N N . MET A 1 91 ? -1.397 -2.050 6.565 1.00 90.62 91 MET A N 1
ATOM 727 C CA . MET A 1 91 ? -0.512 -1.475 5.557 1.00 90.62 91 MET A CA 1
ATOM 728 C C . MET A 1 91 ? -0.208 -2.460 4.433 1.00 90.62 91 MET A C 1
ATOM 730 O O . MET A 1 91 ? -0.129 -3.666 4.663 1.00 90.62 91 MET A O 1
ATOM 734 N N . ILE A 1 92 ? 0.034 -1.915 3.245 1.00 93.44 92 ILE A N 1
ATOM 735 C CA . ILE A 1 92 ? 0.611 -2.630 2.108 1.00 93.44 92 ILE A CA 1
ATOM 736 C C . ILE A 1 92 ? 1.901 -1.945 1.672 1.00 93.44 92 ILE A C 1
ATOM 738 O O . ILE A 1 92 ? 2.098 -0.745 1.886 1.00 93.44 92 ILE A O 1
ATOM 742 N N . GLN A 1 93 ? 2.759 -2.715 1.017 1.00 94.06 93 GLN A N 1
ATOM 743 C CA . GLN A 1 93 ? 3.958 -2.217 0.368 1.00 94.06 93 GLN A CA 1
ATOM 744 C C . GLN A 1 93 ? 3.862 -2.490 -1.126 1.00 94.06 93 GLN A C 1
ATOM 746 O O . GLN A 1 93 ? 3.532 -3.599 -1.535 1.00 94.06 93 GLN A O 1
ATOM 751 N N . LEU A 1 94 ? 4.181 -1.482 -1.926 1.00 95.69 94 LEU A N 1
ATOM 752 C CA . LEU A 1 94 ? 4.342 -1.591 -3.364 1.00 95.69 94 LEU A CA 1
ATOM 753 C C . LEU A 1 94 ? 5.830 -1.501 -3.689 1.00 95.69 94 LEU A C 1
ATOM 755 O O . LEU A 1 94 ? 6.506 -0.567 -3.251 1.00 95.69 94 LEU A O 1
ATOM 759 N N . LEU A 1 95 ? 6.331 -2.454 -4.469 1.00 95.56 95 LEU A N 1
ATOM 760 C CA . LEU A 1 95 ? 7.665 -2.409 -5.060 1.00 95.56 95 LEU A CA 1
ATOM 761 C C . LEU A 1 95 ? 7.559 -2.132 -6.549 1.00 95.56 95 LEU A C 1
ATOM 763 O O . LEU A 1 95 ? 6.643 -2.612 -7.216 1.00 95.56 95 LEU A O 1
ATOM 767 N N . ARG A 1 96 ? 8.516 -1.368 -7.068 1.00 95.12 96 ARG A N 1
ATOM 768 C CA . ARG A 1 96 ? 8.621 -1.129 -8.501 1.00 95.12 96 ARG A CA 1
ATOM 769 C C . ARG A 1 96 ? 9.281 -2.326 -9.181 1.00 95.12 96 ARG A C 1
ATOM 771 O O . ARG A 1 96 ? 10.317 -2.812 -8.731 1.00 95.12 96 ARG A O 1
ATOM 778 N N . SER A 1 97 ? 8.667 -2.784 -10.260 1.00 93.75 97 SER A N 1
ATOM 779 C CA . SER A 1 97 ? 9.173 -3.823 -11.148 1.00 93.75 97 SER A CA 1
ATOM 780 C C . SER A 1 97 ? 10.191 -3.255 -12.140 1.00 93.75 97 SER A C 1
ATOM 782 O O . SER A 1 97 ? 10.296 -2.044 -12.336 1.00 93.75 97 SER A O 1
ATOM 784 N N . ASN A 1 98 ? 10.918 -4.145 -12.814 1.00 90.69 98 ASN A N 1
ATOM 785 C CA . ASN A 1 98 ? 11.847 -3.780 -13.886 1.00 90.69 98 ASN A CA 1
ATOM 786 C C . ASN A 1 98 ? 11.126 -3.217 -15.122 1.00 90.69 98 ASN A C 1
ATOM 788 O O . ASN A 1 98 ? 11.723 -2.457 -15.875 1.00 90.69 98 ASN A O 1
ATOM 792 N N . ASN A 1 99 ? 9.845 -3.555 -15.301 1.00 91.62 99 ASN A N 1
ATOM 793 C CA . ASN A 1 99 ? 9.005 -3.070 -16.400 1.00 91.62 99 ASN A CA 1
ATOM 794 C C . ASN A 1 99 ? 8.257 -1.777 -16.029 1.00 91.62 99 ASN A C 1
ATOM 796 O O . ASN A 1 99 ? 7.155 -1.547 -16.511 1.00 91.62 99 ASN A O 1
ATOM 800 N N . ASP A 1 100 ? 8.798 -0.989 -15.097 1.00 89.06 100 ASP A N 1
ATOM 801 C CA . ASP A 1 100 ? 8.221 0.249 -14.553 1.00 89.06 100 ASP A CA 1
ATOM 802 C C . ASP A 1 100 ? 6.858 0.146 -13.840 1.00 89.06 100 ASP A C 1
ATOM 804 O O . ASP A 1 100 ? 6.473 1.108 -13.169 1.00 89.06 100 ASP A O 1
ATOM 808 N N . GLY A 1 101 ? 6.195 -1.013 -13.887 1.00 94.69 101 GLY A N 1
ATOM 809 C CA . GLY A 1 101 ? 5.008 -1.330 -13.096 1.00 94.69 101 GLY A CA 1
ATOM 810 C C . GLY A 1 101 ? 5.297 -1.497 -11.601 1.00 94.69 101 GLY A C 1
ATOM 811 O O . GLY A 1 101 ? 6.436 -1.423 -11.137 1.00 94.69 101 GLY A O 1
ATOM 812 N N . TRP A 1 102 ? 4.250 -1.753 -10.832 1.00 96.50 102 TRP A N 1
ATOM 813 C CA . TRP A 1 102 ? 4.261 -1.842 -9.375 1.00 96.50 102 TRP A CA 1
ATOM 814 C C . TRP A 1 102 ? 3.616 -3.139 -8.918 1.00 96.50 102 TRP A C 1
ATOM 816 O O . TRP A 1 102 ? 2.744 -3.655 -9.597 1.00 96.50 102 TRP A O 1
ATOM 826 N N . TYR A 1 103 ? 4.029 -3.697 -7.785 1.00 95.12 103 TYR A N 1
ATOM 827 C CA . TYR A 1 103 ? 3.425 -4.929 -7.282 1.00 95.12 103 TYR A CA 1
ATOM 828 C C . TYR A 1 103 ? 3.525 -5.057 -5.768 1.00 95.12 103 TYR A C 1
ATOM 830 O O . TYR A 1 103 ? 4.409 -4.476 -5.135 1.00 95.12 103 TYR A O 1
ATOM 838 N N . ILE A 1 104 ? 2.637 -5.865 -5.191 1.00 93.81 104 ILE A N 1
ATOM 839 C CA . ILE A 1 104 ? 2.690 -6.243 -3.777 1.00 93.81 104 ILE A CA 1
ATOM 840 C C . ILE A 1 104 ? 3.677 -7.413 -3.625 1.00 93.81 104 ILE A C 1
ATOM 842 O O . ILE A 1 104 ? 3.414 -8.500 -4.147 1.00 93.81 104 ILE A O 1
ATOM 846 N N . PRO A 1 105 ? 4.825 -7.256 -2.938 1.00 90.94 105 PRO A N 1
ATOM 847 C CA . PRO A 1 105 ? 5.816 -8.319 -2.849 1.00 90.94 105 PRO A CA 1
ATOM 848 C C . PRO A 1 105 ? 5.342 -9.449 -1.940 1.00 90.94 105 PRO A C 1
ATOM 850 O O . PRO A 1 105 ? 4.686 -9.213 -0.930 1.00 90.94 105 PRO A O 1
ATOM 853 N N . ARG A 1 106 ? 5.777 -10.682 -2.224 1.00 80.31 106 ARG A N 1
ATOM 854 C CA . ARG A 1 106 ? 5.485 -11.855 -1.375 1.00 80.31 106 ARG A CA 1
ATOM 855 C C . ARG A 1 106 ? 6.025 -11.727 0.052 1.00 80.31 106 ARG A C 1
ATOM 857 O O . ARG A 1 106 ? 5.500 -12.347 0.966 1.00 80.31 106 ARG A O 1
ATOM 864 N N . SER A 1 107 ? 7.061 -10.913 0.242 1.00 70.19 107 SER A N 1
ATOM 865 C CA . SER A 1 107 ? 7.650 -10.600 1.545 1.00 70.19 107 SER A CA 1
ATOM 866 C C . SER A 1 107 ? 6.886 -9.524 2.321 1.00 70.19 107 SER A C 1
ATOM 868 O O . SER A 1 107 ? 7.358 -9.109 3.380 1.00 70.19 107 SER A O 1
ATOM 870 N N . CYS A 1 108 ? 5.729 -9.054 1.835 1.00 72.31 108 CYS A N 1
ATOM 871 C CA . CYS A 1 108 ? 4.871 -8.137 2.578 1.00 72.31 108 CYS A CA 1
ATOM 872 C C . CYS A 1 108 ? 4.271 -8.862 3.798 1.00 72.31 108 CYS A C 1
ATOM 874 O O . CYS A 1 108 ? 3.144 -9.349 3.788 1.00 72.31 108 CYS A O 1
ATOM 876 N N . THR A 1 109 ? 5.052 -8.952 4.876 1.00 56.50 109 THR A N 1
ATOM 877 C CA . THR A 1 109 ? 4.698 -9.646 6.127 1.00 56.50 109 THR A CA 1
ATOM 878 C C . THR A 1 109 ? 3.498 -9.019 6.843 1.00 56.50 109 THR A C 1
ATOM 880 O O . THR A 1 109 ? 2.884 -9.653 7.698 1.00 56.50 109 THR A O 1
ATOM 883 N N . GLN A 1 110 ? 3.143 -7.781 6.494 1.00 58.56 110 GLN A N 1
ATOM 884 C CA . GLN A 1 110 ? 2.002 -7.058 7.053 1.00 58.56 110 GLN A CA 1
ATOM 885 C C . GLN A 1 110 ? 0.683 -7.340 6.324 1.00 58.56 110 GLN A C 1
ATOM 887 O O . GLN A 1 110 ? -0.367 -7.167 6.938 1.00 58.56 110 GLN A O 1
ATOM 892 N N . LEU A 1 111 ? 0.719 -7.879 5.098 1.00 57.12 111 LEU A N 1
ATOM 893 C CA . LEU A 1 111 ? -0.479 -8.374 4.410 1.00 57.12 111 LEU A CA 1
ATOM 894 C C . LEU A 1 111 ? -1.084 -9.573 5.150 1.00 57.12 111 LEU A C 1
ATOM 896 O O . LEU A 1 111 ? -2.277 -9.612 5.413 1.00 57.12 111 LEU A O 1
ATOM 900 N N . LEU A 1 112 ? -0.230 -10.499 5.599 1.00 48.78 112 LEU A N 1
ATOM 901 C CA . LEU A 1 112 ? -0.639 -11.633 6.436 1.00 48.78 112 LEU A CA 1
ATOM 902 C C . LEU A 1 112 ? -1.198 -11.188 7.795 1.00 48.78 112 LEU A C 1
ATOM 904 O O . LEU A 1 112 ? -1.967 -11.916 8.408 1.00 48.78 112 LEU A O 1
ATOM 908 N N . ARG A 1 113 ? -0.826 -9.994 8.277 1.00 46.69 113 ARG A N 1
ATOM 909 C CA . ARG A 1 113 ? -1.377 -9.434 9.516 1.00 46.69 113 ARG A CA 1
ATOM 910 C C . ARG A 1 113 ? -2.711 -8.725 9.307 1.00 46.69 113 ARG A C 1
ATOM 912 O O . ARG A 1 113 ? -3.494 -8.732 10.244 1.00 46.69 113 ARG A O 1
ATOM 919 N N . LEU A 1 114 ? -2.995 -8.161 8.128 1.00 50.31 114 LEU A N 1
ATOM 920 C CA . LEU A 1 114 ? -4.335 -7.645 7.798 1.00 50.31 114 LEU A CA 1
ATOM 921 C C . LEU A 1 114 ? -5.404 -8.738 7.940 1.00 50.31 114 LEU A C 1
ATOM 923 O O . LEU A 1 114 ? -6.472 -8.464 8.471 1.00 50.31 114 LEU A O 1
ATOM 927 N N . LEU A 1 115 ? -5.067 -9.975 7.566 1.00 46.50 115 LEU A N 1
ATOM 928 C CA . LEU A 1 115 ? -5.936 -11.14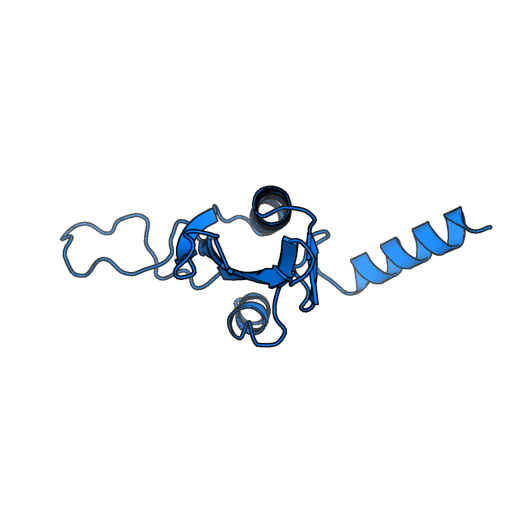9 7.710 1.00 46.50 115 LEU A CA 1
ATOM 929 C C . LEU A 1 115 ? -6.135 -11.605 9.168 1.00 46.50 115 LEU A C 1
ATOM 931 O O . LEU A 1 115 ? -7.070 -12.342 9.448 1.00 46.50 115 LEU A O 1
ATOM 935 N N . LEU A 1 116 ? -5.257 -11.193 10.091 1.00 39.66 116 LEU A N 1
ATOM 936 C CA . LEU A 1 116 ? -5.244 -11.621 11.501 1.00 39.66 116 LEU A CA 1
ATOM 937 C C . LEU A 1 116 ? -5.694 -10.521 12.478 1.00 39.66 116 LEU A C 1
ATOM 939 O O . LEU A 1 116 ? -5.597 -10.702 13.691 1.00 39.66 116 LEU A O 1
ATOM 943 N N . TYR A 1 117 ? -6.118 -9.361 11.971 1.00 42.66 117 TYR A N 1
ATOM 944 C CA . TYR A 1 117 ? -6.731 -8.295 12.774 1.00 42.66 117 TYR A CA 1
ATOM 945 C C . TYR A 1 117 ? -8.270 -8.322 12.726 1.00 42.66 117 TYR A C 1
ATOM 947 O O . TYR A 1 117 ? -8.897 -7.357 13.165 1.00 42.66 117 TYR A O 1
ATOM 955 N N . TYR A 1 118 ? -8.838 -9.437 12.255 1.00 42.53 118 TYR A N 1
ATOM 956 C CA . TYR A 1 118 ? -10.234 -9.833 12.447 1.00 42.53 118 TYR A CA 1
ATOM 957 C C . TYR A 1 118 ? -10.321 -10.970 13.458 1.00 42.53 118 TYR A C 1
ATOM 959 O O . TYR A 1 118 ? -9.495 -11.906 13.350 1.00 42.53 118 TYR A O 1
#